Protein AF-A0A1D7W533-F1 (afdb_monomer)

pLDDT: mean 95.33, std 3.66, range [65.5, 98.44]

Structure (mmCIF, N/CA/C/O backbone):
data_AF-A0A1D7W533-F1
#
_entry.id   AF-A0A1D7W533-F1
#
loop_
_atom_site.group_PDB
_atom_site.id
_atom_site.type_symbol
_atom_site.label_atom_id
_atom_site.label_alt_id
_atom_site.label_comp_id
_atom_site.label_asym_id
_atom_site.label_entity_id
_atom_site.label_seq_id
_atom_site.pdbx_PDB_ins_code
_atom_site.Cartn_x
_atom_site.Cartn_y
_atom_site.Cartn_z
_atom_site.occupancy
_atom_site.B_iso_or_equiv
_atom_site.auth_seq_id
_atom_site.auth_comp_id
_atom_site.auth_asym_id
_atom_site.auth_atom_id
_atom_site.pdbx_PDB_model_num
ATOM 1 N N . MET A 1 1 ? -16.665 -4.908 11.259 1.00 84.62 1 MET A N 1
ATOM 2 C CA . MET A 1 1 ? -15.256 -4.974 11.690 1.00 84.62 1 MET A CA 1
ATOM 3 C C . MET A 1 1 ? -15.189 -4.633 13.173 1.00 84.62 1 MET A C 1
ATOM 5 O O . MET A 1 1 ? -15.981 -3.812 13.624 1.00 84.62 1 MET A O 1
ATOM 9 N N . THR A 1 2 ? -14.315 -5.291 13.928 1.00 96.81 2 THR A N 1
ATOM 10 C CA . THR A 1 2 ? -13.968 -4.971 15.311 1.00 96.81 2 THR A CA 1
ATOM 11 C C . THR A 1 2 ? -13.007 -3.793 15.310 1.00 96.81 2 THR A C 1
ATOM 13 O O . THR A 1 2 ? -11.907 -3.886 14.764 1.00 96.81 2 THR A O 1
ATOM 16 N N . ARG A 1 3 ? -13.432 -2.690 15.922 1.00 96.56 3 ARG A N 1
ATOM 17 C CA . ARG A 1 3 ? -12.634 -1.471 16.031 1.00 96.56 3 ARG A CA 1
ATOM 18 C C . ARG A 1 3 ? -11.582 -1.613 17.131 1.00 96.56 3 ARG A C 1
ATOM 20 O O . ARG A 1 3 ? -11.914 -2.003 18.248 1.00 96.56 3 ARG A O 1
ATOM 27 N N . ILE A 1 4 ? -10.339 -1.281 16.807 1.00 97.88 4 ILE A N 1
ATOM 28 C CA . ILE A 1 4 ? -9.174 -1.294 17.685 1.00 97.88 4 ILE A CA 1
ATOM 29 C C . ILE A 1 4 ? -8.744 0.155 17.916 1.00 97.88 4 ILE A C 1
ATOM 31 O O . ILE A 1 4 ? -8.235 0.825 17.015 1.00 97.88 4 ILE A O 1
ATOM 35 N N . SER A 1 5 ? -8.984 0.632 19.133 1.00 97.31 5 SER A N 1
ATOM 36 C CA . SER A 1 5 ? -8.641 1.980 19.586 1.00 97.31 5 SER A CA 1
ATOM 37 C C . SER A 1 5 ? -7.319 2.001 20.352 1.00 97.31 5 SER A C 1
ATOM 39 O O . SER A 1 5 ? -6.865 0.966 20.835 1.00 97.31 5 SER A O 1
ATOM 41 N N . ASP A 1 6 ? -6.730 3.190 20.505 1.00 96.81 6 ASP A N 1
ATOM 42 C CA . ASP A 1 6 ? -5.489 3.420 21.271 1.00 96.81 6 ASP A CA 1
ATOM 43 C C . ASP A 1 6 ? -4.304 2.552 20.797 1.00 96.81 6 ASP A C 1
ATOM 45 O O . ASP A 1 6 ? -3.444 2.115 21.558 1.00 96.81 6 ASP A O 1
ATOM 49 N N . THR A 1 7 ? -4.286 2.223 19.504 1.00 97.69 7 THR A N 1
ATOM 50 C CA . THR A 1 7 ? -3.229 1.438 18.862 1.00 97.69 7 THR A CA 1
ATOM 51 C C . THR A 1 7 ? -3.052 1.895 17.421 1.00 97.69 7 THR A C 1
ATOM 53 O O . THR A 1 7 ? -4.020 2.065 16.681 1.00 97.69 7 THR A O 1
ATOM 56 N N . ALA A 1 8 ? -1.794 2.067 17.026 1.00 97.88 8 ALA A N 1
ATOM 57 C CA . ALA A 1 8 ? -1.389 2.436 15.679 1.00 97.88 8 ALA A CA 1
ATOM 58 C C . ALA A 1 8 ? -0.972 1.199 14.870 1.00 97.88 8 ALA A C 1
ATOM 60 O O . ALA A 1 8 ? -0.110 0.433 15.304 1.00 97.88 8 ALA A O 1
ATOM 61 N N . LEU A 1 9 ? -1.523 1.045 13.666 1.00 98.44 9 LEU A N 1
ATOM 62 C CA . LEU A 1 9 ? -1.048 0.091 12.668 1.00 98.44 9 LEU A CA 1
ATOM 63 C C . LEU A 1 9 ? -0.093 0.800 11.698 1.00 98.44 9 LEU A C 1
ATOM 65 O O . LEU A 1 9 ? -0.500 1.674 10.934 1.00 98.44 9 LEU A O 1
ATOM 69 N N . ILE A 1 10 ? 1.187 0.421 11.723 1.00 98.31 10 ILE A N 1
ATOM 70 C CA . ILE A 1 10 ? 2.233 1.050 10.904 1.00 98.31 10 ILE A CA 1
ATOM 71 C C . ILE A 1 10 ? 2.785 0.052 9.895 1.00 98.31 10 ILE A C 1
ATOM 73 O O . ILE A 1 10 ? 3.347 -0.978 10.261 1.00 98.31 10 ILE A O 1
ATOM 77 N N . PHE A 1 11 ? 2.667 0.390 8.615 1.00 98.31 11 PHE A N 1
ATOM 78 C CA . PHE A 1 11 ? 3.240 -0.370 7.514 1.00 98.31 11 PHE A CA 1
ATOM 79 C C . PHE A 1 11 ? 4.585 0.226 7.087 1.00 98.31 11 PHE A C 1
ATOM 81 O O . PHE A 1 11 ? 4.656 1.274 6.437 1.00 98.31 11 PHE A O 1
ATOM 88 N N . GLU A 1 12 ? 5.675 -0.456 7.425 1.00 97.75 12 GLU A N 1
ATOM 89 C CA . GLU A 1 12 ? 7.015 -0.051 6.997 1.00 97.75 12 GLU A CA 1
ATOM 90 C C . GLU A 1 12 ? 7.249 -0.260 5.492 1.00 97.75 12 GLU A C 1
ATOM 92 O O . GLU A 1 12 ? 6.606 -1.076 4.824 1.00 97.75 12 GLU A O 1
ATOM 97 N N . GLY A 1 13 ? 8.210 0.489 4.950 1.00 95.00 13 GLY A N 1
ATOM 98 C CA . GLY A 1 13 ? 8.677 0.309 3.581 1.00 95.00 13 GLY A CA 1
ATOM 99 C C . GLY A 1 13 ? 9.504 -0.969 3.415 1.00 95.00 13 GLY A C 1
ATOM 100 O O . GLY A 1 13 ? 10.103 -1.483 4.353 1.00 95.00 13 GLY A O 1
ATOM 101 N N . GLY A 1 14 ? 9.591 -1.477 2.188 1.00 93.06 14 GLY A N 1
ATOM 102 C CA . GLY A 1 14 ? 10.375 -2.691 1.923 1.00 93.06 14 GLY A CA 1
ATOM 103 C C . GLY A 1 14 ? 10.498 -3.090 0.457 1.00 93.06 14 GLY A C 1
ATOM 104 O O . GLY A 1 14 ? 10.919 -4.211 0.166 1.00 93.06 14 GLY A O 1
ATOM 105 N N . GLY A 1 15 ? 10.111 -2.207 -0.472 1.00 91.88 15 GLY A N 1
ATOM 106 C CA . GLY A 1 15 ? 10.015 -2.534 -1.896 1.00 91.88 15 GLY A CA 1
ATOM 107 C C . GLY A 1 15 ? 9.170 -3.791 -2.117 1.00 91.88 15 GLY A C 1
ATOM 108 O O . GLY A 1 15 ? 8.100 -3.937 -1.532 1.00 91.88 15 GLY A O 1
ATOM 109 N N . MET A 1 16 ? 9.690 -4.741 -2.895 1.00 91.12 16 MET A N 1
ATOM 110 C CA . MET A 1 16 ? 8.974 -5.978 -3.236 1.00 91.12 16 MET A CA 1
ATOM 111 C C . MET A 1 16 ? 8.784 -6.944 -2.054 1.00 91.12 16 MET A C 1
ATOM 113 O O . MET A 1 16 ? 7.911 -7.810 -2.113 1.00 91.12 16 MET A O 1
ATOM 117 N N . ARG A 1 17 ? 9.537 -6.793 -0.947 1.00 94.00 17 ARG A N 1
ATOM 118 C CA . ARG A 1 17 ? 9.307 -7.593 0.276 1.00 94.00 17 ARG A CA 1
ATOM 119 C C . ARG A 1 17 ? 7.974 -7.270 0.947 1.00 94.00 17 ARG A C 1
ATOM 121 O O . ARG A 1 17 ? 7.484 -8.066 1.740 1.00 94.00 17 ARG A O 1
ATOM 128 N N . ALA A 1 18 ? 7.364 -6.142 0.589 1.00 95.12 18 ALA A N 1
ATOM 129 C CA . ALA A 1 18 ? 6.033 -5.771 1.042 1.00 95.12 18 ALA A CA 1
ATOM 130 C C . ALA A 1 18 ? 4.926 -6.736 0.556 1.00 95.12 18 ALA A C 1
ATOM 132 O O . ALA A 1 18 ? 3.792 -6.617 1.004 1.00 95.12 18 ALA A O 1
ATOM 133 N N . SER A 1 19 ? 5.251 -7.727 -0.285 1.00 95.56 19 SER A N 1
ATOM 134 C CA . SER A 1 19 ? 4.411 -8.905 -0.558 1.00 95.56 19 SER A CA 1
ATOM 135 C C . SER A 1 19 ? 4.133 -9.774 0.674 1.00 95.56 19 SER A C 1
ATOM 137 O O . SER A 1 19 ? 3.067 -10.373 0.772 1.00 95.56 19 SER A O 1
ATOM 139 N N . LEU A 1 20 ? 5.041 -9.814 1.655 1.00 95.81 20 LEU A N 1
ATOM 140 C CA . LEU A 1 20 ? 4.772 -10.459 2.946 1.00 95.81 20 LEU A CA 1
ATOM 141 C C . LEU A 1 20 ? 3.861 -9.582 3.811 1.00 95.81 20 LEU A C 1
ATOM 143 O O . LEU A 1 20 ? 2.913 -10.067 4.425 1.00 95.81 20 LEU A O 1
ATOM 147 N N . THR A 1 21 ? 4.112 -8.272 3.809 1.00 96.88 21 THR A N 1
ATOM 148 C CA . THR A 1 21 ? 3.280 -7.281 4.501 1.00 96.88 21 THR A CA 1
ATOM 149 C C . THR A 1 21 ? 1.844 -7.275 3.975 1.00 96.88 21 THR A C 1
ATOM 151 O O . THR A 1 21 ? 0.906 -7.167 4.762 1.00 96.88 21 THR A O 1
ATOM 154 N N . SER A 1 22 ? 1.645 -7.466 2.669 1.00 97.31 22 SER A N 1
ATOM 155 C CA . SER A 1 22 ? 0.304 -7.526 2.086 1.00 97.31 22 SER A CA 1
ATOM 156 C C . SER A 1 22 ? -0.489 -8.740 2.565 1.00 97.31 22 SER A C 1
ATOM 158 O O . SER A 1 22 ? -1.687 -8.625 2.814 1.00 97.31 22 SER A O 1
ATOM 160 N N . ALA A 1 23 ? 0.165 -9.881 2.806 1.00 97.44 23 ALA A N 1
ATOM 161 C CA . ALA A 1 23 ? -0.481 -11.042 3.417 1.00 97.44 23 ALA A CA 1
ATOM 162 C C . ALA A 1 23 ? -0.967 -10.751 4.850 1.00 97.44 23 ALA A C 1
ATOM 164 O O . ALA A 1 23 ? -2.039 -11.220 5.247 1.00 97.44 23 ALA A O 1
ATOM 165 N N . VAL A 1 24 ? -0.225 -9.937 5.611 1.00 97.94 24 VAL A N 1
ATOM 166 C CA . VAL A 1 24 ? -0.666 -9.457 6.930 1.00 97.94 24 VAL A CA 1
ATOM 167 C C . VAL A 1 24 ? -1.879 -8.540 6.782 1.00 97.94 24 VAL A C 1
ATOM 169 O O . VAL A 1 24 ? -2.888 -8.788 7.436 1.00 97.94 24 VAL A O 1
ATOM 172 N N . ALA A 1 25 ? -1.842 -7.555 5.877 1.00 98.06 25 ALA A N 1
ATOM 173 C CA . ALA A 1 25 ? -2.980 -6.664 5.623 1.00 98.06 25 ALA A CA 1
ATOM 174 C C . ALA A 1 25 ? -4.256 -7.445 5.253 1.00 98.06 25 ALA A C 1
ATOM 176 O O . ALA A 1 25 ? -5.316 -7.223 5.835 1.00 98.06 25 ALA A O 1
ATOM 177 N N . VAL A 1 26 ? -4.140 -8.433 4.360 1.00 98.38 26 VAL A N 1
ATOM 178 C CA . VAL A 1 26 ? -5.239 -9.344 3.995 1.00 98.38 26 VAL A CA 1
ATOM 179 C C . VAL A 1 26 ? -5.761 -10.119 5.204 1.00 98.38 26 VAL A C 1
ATOM 181 O O . VAL A 1 26 ? -6.970 -10.299 5.343 1.00 98.38 26 VAL A O 1
ATOM 184 N N . SER A 1 27 ? -4.874 -10.592 6.079 1.00 98.44 27 SER A N 1
ATOM 185 C CA . SER A 1 27 ? -5.271 -11.345 7.273 1.00 98.44 27 SER A CA 1
ATOM 186 C C . SER A 1 27 ? -6.035 -10.469 8.266 1.00 98.44 27 SER A C 1
ATOM 188 O O . SER A 1 27 ? -7.058 -10.906 8.787 1.00 98.44 27 SER A O 1
ATOM 190 N N . LEU A 1 28 ? -5.596 -9.224 8.471 1.00 98.38 28 LEU A N 1
ATOM 191 C CA . LEU A 1 28 ? -6.293 -8.249 9.316 1.00 98.38 28 LEU A CA 1
ATOM 192 C C . LEU A 1 28 ? -7.691 -7.930 8.765 1.00 98.38 28 LEU A C 1
ATOM 194 O O . LEU A 1 28 ? -8.667 -7.970 9.514 1.00 98.38 28 LEU A O 1
ATOM 198 N N . LEU A 1 29 ? -7.802 -7.711 7.449 1.00 97.81 29 LEU A N 1
ATOM 199 C CA . LEU A 1 29 ? -9.083 -7.488 6.771 1.00 97.81 29 LEU A CA 1
ATOM 200 C C . LEU A 1 29 ? -10.032 -8.682 6.923 1.00 97.81 29 LEU A C 1
ATOM 202 O O . LEU A 1 29 ? -11.199 -8.503 7.264 1.00 97.81 29 LEU A O 1
ATOM 206 N N . LYS A 1 30 ? -9.536 -9.911 6.732 1.00 98.00 30 LYS A N 1
ATOM 207 C CA . LYS A 1 30 ? -10.332 -11.141 6.904 1.00 98.00 30 LYS A CA 1
ATOM 208 C C . LYS A 1 30 ? -10.747 -11.392 8.351 1.00 98.00 30 LYS A C 1
ATOM 210 O O . LYS A 1 30 ? -11.835 -11.907 8.584 1.00 98.00 30 LYS A O 1
ATOM 215 N N . ALA A 1 31 ? -9.903 -11.024 9.311 1.00 98.12 31 ALA A N 1
ATOM 216 C CA . ALA A 1 31 ? -10.247 -11.031 10.731 1.00 98.12 31 ALA A CA 1
ATOM 217 C C . ALA A 1 31 ? -11.227 -9.901 11.101 1.00 98.12 31 ALA A C 1
ATOM 219 O O . ALA A 1 31 ? -11.730 -9.860 12.222 1.00 98.12 31 ALA A O 1
ATOM 220 N N . GLY A 1 32 ? -11.500 -8.986 10.166 1.00 97.38 32 GLY A N 1
ATOM 221 C CA . GLY A 1 32 ? -12.372 -7.846 10.364 1.00 97.38 32 GLY A CA 1
ATOM 222 C C . GLY A 1 32 ? -11.834 -6.880 11.408 1.00 97.38 32 GLY A C 1
ATOM 223 O O . GLY A 1 32 ? -12.644 -6.293 12.108 1.00 97.38 32 GLY A O 1
ATOM 224 N N . LEU A 1 33 ? -10.518 -6.734 11.555 1.00 98.06 33 LEU A N 1
ATOM 225 C CA . LEU A 1 33 ? -9.910 -5.762 12.467 1.00 98.06 33 LEU A CA 1
ATOM 226 C C . LEU A 1 33 ? -9.837 -4.403 11.773 1.00 98.06 33 LEU A C 1
ATOM 228 O O . LEU A 1 33 ? -9.477 -4.363 10.605 1.00 98.06 33 LEU A O 1
ATOM 232 N N . ASP A 1 34 ? -10.193 -3.324 12.468 1.00 96.50 34 ASP A N 1
ATOM 233 C CA . ASP A 1 34 ? -10.147 -1.945 11.962 1.00 96.50 34 ASP A CA 1
ATOM 234 C C . ASP A 1 34 ? -9.429 -1.055 12.985 1.00 96.50 34 ASP A C 1
ATOM 236 O O . ASP A 1 34 ? -9.842 -1.022 14.140 1.00 96.50 34 ASP A O 1
ATOM 240 N N . PHE A 1 35 ? -8.343 -0.381 12.601 1.00 97.88 35 PHE A N 1
ATOM 241 C CA . PHE A 1 35 ? -7.495 0.382 13.528 1.00 97.88 35 PHE A CA 1
ATOM 242 C C . PHE A 1 35 ? -7.739 1.878 13.348 1.00 97.88 35 PHE A C 1
ATOM 244 O O . PHE A 1 35 ? -7.724 2.371 12.223 1.00 97.88 35 PHE A O 1
ATOM 251 N N . ASP A 1 36 ? -7.878 2.606 14.458 1.00 95.69 36 ASP A N 1
ATOM 252 C CA . ASP A 1 36 ? -8.156 4.051 14.439 1.00 95.69 36 ASP A CA 1
ATOM 253 C C . ASP A 1 36 ? -7.040 4.890 13.811 1.00 95.69 36 ASP A C 1
ATOM 255 O O . ASP A 1 36 ? -7.291 5.982 13.298 1.00 95.69 36 ASP A O 1
ATOM 259 N N . TRP A 1 37 ? -5.803 4.394 13.859 1.00 97.81 37 TRP A N 1
ATOM 260 C CA . TRP A 1 37 ? -4.659 5.077 13.281 1.00 97.81 37 TRP A CA 1
ATOM 261 C C . TRP A 1 37 ? -3.851 4.121 12.414 1.00 97.81 37 TRP A C 1
ATOM 263 O O . TRP A 1 37 ? -3.283 3.143 12.903 1.00 97.81 37 TRP A O 1
ATOM 273 N N . VAL A 1 38 ? -3.794 4.420 11.118 1.00 98.25 38 VAL A N 1
ATOM 274 C CA . VAL A 1 38 ? -3.051 3.643 10.126 1.00 98.25 38 VAL A CA 1
ATOM 275 C C . VAL A 1 38 ? -2.096 4.571 9.391 1.00 98.25 38 VAL A C 1
ATOM 277 O O . VAL A 1 38 ? -2.503 5.614 8.882 1.00 98.25 38 VAL A O 1
ATOM 280 N N . ALA A 1 39 ? -0.830 4.180 9.297 1.00 98.25 39 ALA A N 1
ATOM 281 C CA . ALA A 1 39 ? 0.173 4.909 8.531 1.00 98.25 39 ALA A CA 1
ATOM 282 C C . ALA A 1 39 ? 1.075 3.948 7.759 1.00 98.25 39 ALA A C 1
ATOM 284 O O . ALA A 1 39 ? 1.212 2.775 8.105 1.00 98.25 39 ALA A O 1
ATOM 285 N N . GLY A 1 40 ? 1.735 4.452 6.720 1.00 97.94 40 GLY A N 1
ATOM 286 C CA . GLY A 1 40 ? 2.757 3.686 6.028 1.00 97.94 40 GLY A CA 1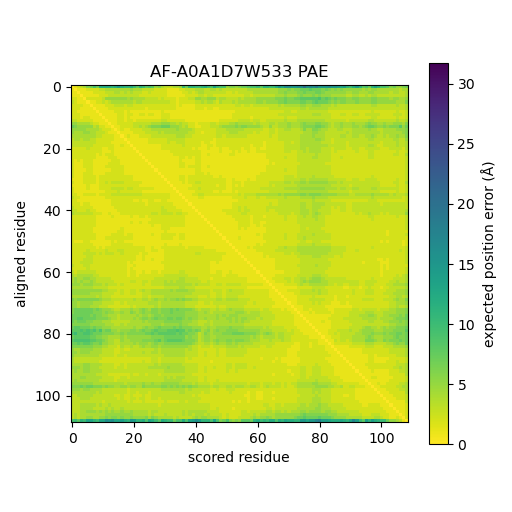
ATOM 287 C C . GLY A 1 40 ? 3.697 4.550 5.205 1.00 97.94 40 GLY A C 1
ATOM 288 O O . GLY A 1 40 ? 3.383 5.691 4.873 1.00 97.94 40 GLY A O 1
ATOM 289 N N . ILE A 1 41 ? 4.862 3.995 4.873 1.00 97.62 41 ILE A N 1
ATOM 290 C CA . ILE A 1 41 ? 5.900 4.682 4.095 1.00 97.62 41 ILE A CA 1
ATOM 291 C C . ILE A 1 41 ? 6.363 3.828 2.913 1.00 97.62 41 ILE A C 1
ATOM 293 O O . ILE A 1 41 ? 6.517 2.613 3.033 1.00 97.62 41 ILE A O 1
ATOM 297 N N . SER A 1 42 ? 6.616 4.453 1.756 1.00 95.31 42 SER A N 1
ATOM 298 C CA . SER A 1 42 ? 7.048 3.756 0.532 1.00 95.31 42 SER A CA 1
ATOM 299 C C . SER A 1 42 ? 6.062 2.628 0.161 1.00 95.31 42 SER A C 1
ATOM 301 O O . SER A 1 42 ? 4.858 2.861 0.141 1.00 95.31 42 SER A O 1
ATOM 303 N N . ALA A 1 43 ? 6.524 1.397 -0.078 1.00 95.88 43 ALA A N 1
ATOM 304 C CA . ALA A 1 43 ? 5.653 0.237 -0.311 1.00 95.88 43 ALA A CA 1
ATOM 305 C C . ALA A 1 43 ? 4.683 -0.057 0.860 1.00 95.88 43 ALA A C 1
ATOM 307 O O . ALA A 1 43 ? 3.622 -0.654 0.668 1.00 95.88 43 ALA A O 1
ATOM 308 N N . GLY A 1 44 ? 5.016 0.388 2.073 1.00 97.81 44 GLY A N 1
ATOM 309 C CA . GLY A 1 44 ? 4.118 0.348 3.221 1.00 97.81 44 GLY A CA 1
ATOM 310 C C . GLY A 1 44 ? 2.941 1.314 3.085 1.00 97.81 44 GLY A C 1
ATOM 311 O O . GLY A 1 44 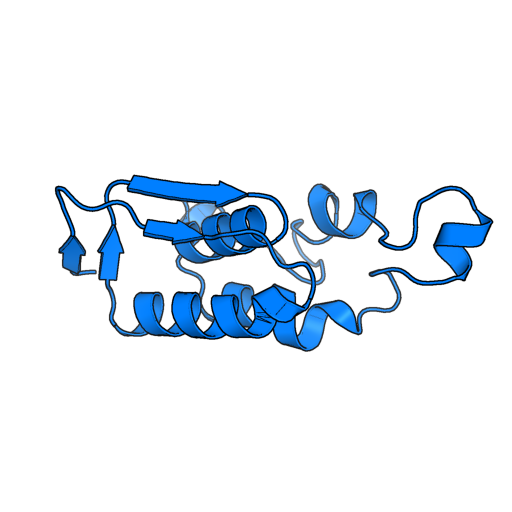? 1.834 0.970 3.477 1.00 97.81 44 GLY A O 1
ATOM 312 N N . ALA A 1 45 ? 3.125 2.472 2.440 1.00 97.31 45 ALA A N 1
ATOM 313 C CA . ALA A 1 45 ? 2.025 3.397 2.154 1.00 97.31 45 ALA A CA 1
ATOM 314 C C . ALA A 1 45 ? 0.998 2.763 1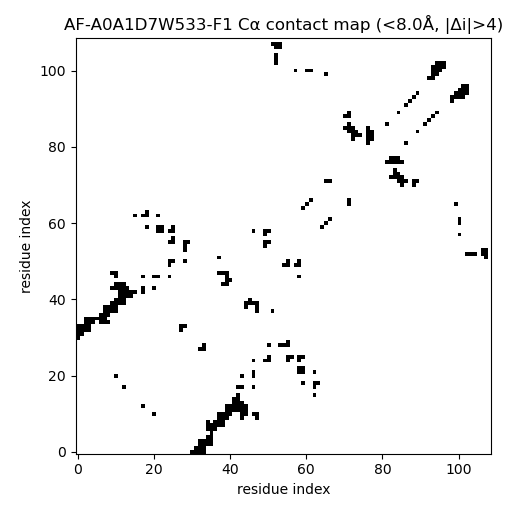.203 1.00 97.31 45 ALA A C 1
ATOM 316 O O . ALA A 1 45 ? -0.203 2.894 1.413 1.00 97.31 45 ALA A O 1
ATOM 317 N N . SER A 1 46 ? 1.453 2.001 0.203 1.00 96.12 46 SER A N 1
ATOM 318 C CA . SER A 1 46 ? 0.550 1.244 -0.672 1.00 96.12 46 SER A CA 1
ATOM 319 C C . SER A 1 46 ? -0.226 0.168 0.095 1.00 96.12 46 SER A C 1
ATOM 321 O O . SER A 1 46 ? -1.426 0.030 -0.112 1.00 96.12 46 SER A O 1
ATOM 323 N N . ASN A 1 47 ? 0.418 -0.558 1.020 1.00 97.50 47 ASN A N 1
ATOM 324 C CA . ASN A 1 47 ? -0.291 -1.505 1.893 1.00 97.50 47 ASN A CA 1
ATOM 325 C C . ASN A 1 47 ? -1.295 -0.809 2.818 1.00 97.50 47 ASN A C 1
ATOM 327 O O . ASN A 1 47 ? -2.401 -1.316 2.979 1.00 97.50 47 ASN A O 1
ATOM 331 N N . ALA A 1 48 ? -0.945 0.353 3.374 1.00 97.75 48 ALA A N 1
ATOM 332 C CA . ALA A 1 48 ? -1.849 1.153 4.193 1.00 97.75 48 ALA A CA 1
ATOM 333 C C . ALA A 1 48 ? -3.102 1.560 3.405 1.00 97.75 48 ALA A C 1
ATOM 335 O O . ALA A 1 48 ? -4.212 1.350 3.880 1.00 97.75 48 ALA A O 1
ATOM 336 N N . VAL A 1 49 ? -2.937 2.062 2.176 1.00 96.50 49 VAL A N 1
ATOM 337 C CA . VAL A 1 49 ? -4.062 2.423 1.296 1.00 96.50 49 VAL A CA 1
ATOM 338 C C . VAL A 1 49 ? -4.938 1.210 0.979 1.00 96.50 49 VAL A C 1
ATOM 340 O O . VAL A 1 49 ? -6.156 1.308 1.063 1.00 96.50 49 VAL A O 1
ATOM 343 N N . ASN A 1 50 ? -4.346 0.054 0.674 1.00 96.12 50 ASN A N 1
ATOM 344 C CA . ASN A 1 50 ? -5.115 -1.163 0.384 1.00 96.12 50 ASN A CA 1
ATOM 345 C C . ASN A 1 50 ? -5.852 -1.717 1.603 1.00 96.12 50 ASN A C 1
ATOM 347 O O . ASN A 1 50 ? -6.930 -2.289 1.488 1.00 96.12 50 ASN A O 1
ATOM 351 N N . TYR A 1 51 ? -5.238 -1.597 2.777 1.00 97.62 51 TYR A N 1
ATOM 352 C CA . TYR A 1 51 ? -5.876 -1.967 4.026 1.00 97.62 51 TYR A CA 1
ATOM 353 C C . TYR A 1 51 ? -7.069 -1.042 4.304 1.00 97.62 51 TYR A C 1
ATOM 355 O O . TYR A 1 51 ? -8.173 -1.511 4.564 1.00 97.62 51 TYR A O 1
ATOM 363 N N . LEU A 1 52 ? -6.877 0.271 4.163 1.00 96.81 52 LEU A N 1
ATOM 364 C CA . LEU A 1 52 ? -7.929 1.266 4.367 1.00 96.81 52 LEU A CA 1
ATOM 365 C C . LEU A 1 52 ? -9.043 1.193 3.313 1.00 96.81 52 LEU A C 1
ATOM 367 O O . LEU A 1 52 ? -10.178 1.537 3.620 1.00 96.81 52 LEU A O 1
ATOM 371 N N . SER A 1 53 ? -8.762 0.690 2.105 1.00 96.00 53 SER A N 1
ATOM 372 C CA . SER A 1 53 ? -9.787 0.444 1.079 1.00 96.00 53 SER A CA 1
ATOM 373 C C . SER A 1 53 ? -10.712 -0.727 1.407 1.00 96.00 53 SER A C 1
ATOM 375 O O . SER A 1 53 ? -11.644 -0.985 0.654 1.00 96.00 53 SER A O 1
ATOM 377 N N . ARG A 1 54 ? -10.444 -1.466 2.495 1.00 95.75 54 ARG A N 1
ATOM 378 C CA . ARG A 1 54 ? -11.206 -2.647 2.928 1.00 95.75 54 ARG A CA 1
ATOM 379 C C . ARG A 1 54 ? -11.326 -3.739 1.856 1.00 95.75 54 ARG A C 1
ATOM 381 O O . ARG A 1 54 ? -12.202 -4.597 1.934 1.00 95.75 54 ARG A O 1
ATOM 388 N N . ASP A 1 55 ? -10.396 -3.761 0.903 1.00 95.62 55 ASP A N 1
ATOM 389 C CA . ASP A 1 55 ? -10.396 -4.693 -0.222 1.00 95.62 55 ASP A CA 1
ATOM 390 C C . ASP A 1 55 ? -9.226 -5.680 -0.106 1.00 95.62 55 ASP A C 1
ATOM 392 O O . ASP A 1 55 ? -8.074 -5.403 -0.456 1.00 95.62 55 ASP A O 1
ATOM 396 N N . ALA A 1 56 ? -9.541 -6.881 0.383 1.00 96.44 56 ALA A N 1
ATOM 397 C CA . ALA A 1 56 ? -8.564 -7.950 0.549 1.00 96.44 56 ALA A CA 1
ATOM 398 C C . ALA A 1 56 ? -8.037 -8.495 -0.791 1.00 96.44 56 ALA A C 1
ATOM 400 O O . ALA A 1 56 ? -6.896 -8.966 -0.848 1.00 96.44 56 ALA A O 1
ATOM 401 N N . TRP A 1 57 ? -8.835 -8.452 -1.863 1.00 96.31 57 TRP A N 1
ATOM 402 C CA . TRP A 1 57 ? -8.369 -8.867 -3.184 1.00 96.31 57 TRP A CA 1
ATOM 403 C C . TRP A 1 57 ? -7.311 -7.888 -3.678 1.00 96.31 57 TRP A C 1
ATOM 405 O O . TRP A 1 57 ? -6.188 -8.303 -3.976 1.00 96.31 57 TRP A O 1
ATOM 415 N N . ARG A 1 58 ? -7.624 -6.590 -3.660 1.00 96.19 58 ARG A N 1
ATOM 416 C CA . ARG A 1 58 ? -6.705 -5.541 -4.103 1.00 96.19 58 ARG A CA 1
ATOM 417 C C . ARG A 1 58 ? -5.433 -5.505 -3.257 1.00 96.19 58 ARG A C 1
ATOM 419 O O . ARG A 1 58 ? -4.344 -5.344 -3.812 1.00 96.19 58 ARG A O 1
ATOM 426 N N . ALA A 1 59 ? -5.546 -5.711 -1.941 1.00 96.50 59 ALA A N 1
ATOM 427 C CA . ALA A 1 59 ? -4.398 -5.796 -1.040 1.00 96.50 59 ALA A CA 1
ATOM 428 C C . ALA A 1 59 ? -3.416 -6.906 -1.436 1.00 96.50 59 ALA A C 1
ATOM 430 O O . ALA A 1 59 ? -2.207 -6.674 -1.470 1.00 96.50 59 ALA A O 1
ATOM 431 N N . ARG A 1 60 ? -3.919 -8.095 -1.794 1.00 96.62 60 ARG A N 1
ATOM 432 C CA . ARG A 1 60 ? -3.084 -9.189 -2.305 1.00 96.62 60 ARG A CA 1
ATOM 433 C C . ARG A 1 60 ? -2.540 -8.865 -3.698 1.00 96.62 60 ARG A C 1
ATOM 435 O O . ARG A 1 60 ? -1.334 -8.973 -3.928 1.00 96.62 60 ARG A O 1
ATOM 442 N N . GLN A 1 61 ? -3.427 -8.487 -4.616 1.00 96.69 61 GLN A N 1
ATOM 443 C CA . GLN A 1 61 ? -3.124 -8.325 -6.037 1.00 96.69 61 GLN A CA 1
ATOM 444 C C . GLN A 1 61 ? -1.982 -7.334 -6.264 1.00 96.69 61 GLN A C 1
ATOM 446 O O . GLN A 1 61 ? -1.068 -7.624 -7.036 1.00 96.69 61 GLN A O 1
ATOM 451 N N . SER A 1 62 ? -1.977 -6.206 -5.545 1.00 95.50 62 SER A N 1
ATOM 452 C CA . SER A 1 62 ? -1.019 -5.119 -5.776 1.00 95.50 62 SER A CA 1
ATOM 453 C C . SER A 1 62 ? 0.444 -5.473 -5.491 1.00 95.50 62 SER A C 1
ATOM 455 O O . SER A 1 62 ? 1.330 -4.751 -5.939 1.00 95.50 62 SER A O 1
ATOM 457 N N . PHE A 1 63 ? 0.711 -6.531 -4.718 1.00 94.50 63 PHE A N 1
ATOM 458 C CA . PHE A 1 63 ? 2.073 -6.927 -4.337 1.00 94.50 63 PHE A CA 1
ATOM 459 C C . PHE A 1 63 ? 2.451 -8.356 -4.716 1.00 94.50 63 PHE A C 1
ATOM 461 O O . PHE A 1 63 ? 3.642 -8.661 -4.739 1.00 94.50 63 PHE A O 1
ATOM 468 N N . VAL A 1 64 ? 1.477 -9.225 -4.993 1.00 92.38 64 VAL A N 1
ATOM 469 C CA . VAL A 1 64 ? 1.751 -10.615 -5.380 1.00 92.38 64 VAL A CA 1
ATOM 470 C C . VAL A 1 64 ? 1.808 -10.759 -6.897 1.00 92.38 64 VAL A C 1
ATOM 472 O O . VAL A 1 64 ? 2.783 -11.298 -7.409 1.00 92.38 64 VAL A O 1
ATOM 475 N N . ASP A 1 65 ? 0.813 -10.224 -7.610 1.00 93.69 65 ASP A N 1
ATOM 476 C CA . ASP A 1 65 ? 0.648 -10.486 -9.045 1.00 93.69 65 ASP A CA 1
ATOM 477 C C . ASP A 1 65 ? 0.936 -9.246 -9.908 1.00 93.69 65 ASP A C 1
ATOM 479 O O . ASP A 1 65 ? 1.512 -9.360 -10.987 1.00 93.69 65 ASP A O 1
ATOM 483 N N . PHE A 1 66 ? 0.624 -8.040 -9.421 1.00 95.81 66 PHE A N 1
ATOM 484 C CA . PHE A 1 66 ? 0.773 -6.796 -10.191 1.00 95.81 66 PHE A CA 1
ATOM 485 C C . PHE A 1 66 ? 2.219 -6.483 -10.610 1.00 95.81 66 PHE A C 1
ATOM 487 O O . PHE A 1 66 ? 2.450 -5.825 -11.619 1.00 95.81 66 PHE A O 1
ATOM 494 N N . ALA A 1 67 ? 3.206 -7.001 -9.875 1.00 92.00 67 ALA A N 1
ATOM 495 C CA . ALA A 1 67 ? 4.620 -6.865 -10.218 1.00 92.00 67 ALA A CA 1
ATOM 496 C C . ALA A 1 67 ? 4.989 -7.492 -11.574 1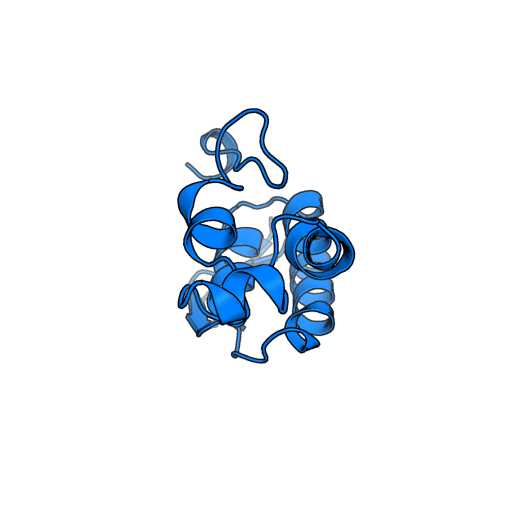.00 92.00 67 ALA A C 1
ATOM 498 O O . ALA A 1 67 ? 6.014 -7.132 -12.153 1.00 92.00 67 ALA A O 1
ATOM 499 N N . ALA A 1 68 ? 4.182 -8.446 -12.049 1.00 92.94 68 ALA A N 1
ATOM 500 C CA . ALA A 1 68 ? 4.355 -9.108 -13.335 1.00 92.94 68 ALA A CA 1
ATOM 501 C C . ALA A 1 68 ? 3.642 -8.385 -14.491 1.00 92.94 68 ALA A C 1
ATOM 503 O O . ALA A 1 68 ? 3.789 -8.810 -15.636 1.00 92.94 68 ALA A O 1
ATOM 504 N N . ASP A 1 69 ? 2.888 -7.311 -14.224 1.00 95.75 69 ASP A N 1
ATOM 505 C CA . ASP A 1 69 ? 2.294 -6.498 -15.284 1.00 95.75 69 ASP A CA 1
ATOM 506 C C . ASP A 1 69 ? 3.408 -5.897 -16.153 1.00 95.75 69 ASP A C 1
ATOM 508 O O . ASP A 1 69 ? 4.377 -5.322 -15.650 1.00 95.75 69 ASP A O 1
ATOM 512 N N . GLU A 1 70 ? 3.288 -6.009 -17.475 1.00 93.69 70 GLU A N 1
ATOM 513 C CA . GLU A 1 70 ? 4.311 -5.501 -18.391 1.00 93.69 70 GLU A CA 1
ATOM 514 C C . GLU A 1 70 ? 4.558 -3.999 -18.207 1.00 93.69 70 GLU A C 1
ATOM 516 O O . GLU A 1 70 ? 5.662 -3.496 -18.440 1.00 93.69 70 GLU A O 1
ATOM 521 N N . GLN A 1 71 ? 3.528 -3.256 -17.801 1.00 95.44 71 GLN A N 1
ATOM 522 C CA . GLN A 1 71 ? 3.606 -1.825 -17.567 1.00 95.44 71 GLN A CA 1
ATOM 523 C C . GLN A 1 71 ? 4.209 -1.465 -16.211 1.00 95.44 71 GLN A C 1
ATOM 525 O O . GLN A 1 71 ? 4.491 -0.287 -16.003 1.00 95.44 71 GLN A O 1
ATOM 530 N N . PHE A 1 72 ? 4.457 -2.435 -15.324 1.00 94.94 72 PHE A N 1
ATOM 531 C CA . PHE A 1 72 ? 4.974 -2.210 -13.974 1.00 94.94 72 PHE A CA 1
ATOM 532 C C . PHE A 1 72 ? 6.374 -1.581 -13.973 1.00 94.94 72 PHE A C 1
ATOM 534 O O . PHE A 1 72 ? 6.665 -0.680 -13.184 1.00 94.94 72 PHE A O 1
ATOM 541 N N . GLY A 1 73 ? 7.259 -2.013 -14.871 1.00 95.06 73 GLY A N 1
ATOM 542 C CA . GLY A 1 73 ? 8.623 -1.495 -14.908 1.00 95.06 73 GLY A CA 1
ATOM 543 C C . GLY A 1 73 ? 9.589 -2.312 -15.758 1.00 95.06 73 GLY A C 1
ATOM 544 O O . GLY A 1 73 ? 9.197 -3.066 -16.645 1.00 95.06 73 GLY A O 1
ATOM 545 N N . GLY A 1 74 ? 10.881 -2.114 -15.510 1.00 93.75 74 GLY A N 1
ATOM 546 C CA . GLY A 1 74 ? 11.980 -2.832 -16.147 1.00 93.75 74 GLY A CA 1
ATOM 547 C C . GLY A 1 74 ? 12.896 -1.956 -17.001 1.00 93.75 74 GLY A C 1
ATOM 548 O O . GLY A 1 74 ? 12.745 -0.737 -17.112 1.00 93.75 74 GLY A O 1
ATOM 549 N N . TRP A 1 75 ? 13.859 -2.609 -17.655 1.00 95.19 75 TRP A N 1
ATOM 550 C CA . TRP A 1 75 ? 14.940 -1.955 -18.399 1.00 95.19 75 TRP A CA 1
ATOM 551 C C . TRP A 1 75 ? 14.462 -1.004 -19.499 1.00 95.19 75 TRP A C 1
ATOM 553 O O . TRP A 1 75 ? 15.099 0.021 -19.732 1.00 95.19 75 TRP A O 1
ATOM 563 N N . ARG A 1 76 ? 13.316 -1.293 -20.136 1.00 93.50 76 ARG A N 1
ATOM 564 C CA . ARG A 1 76 ? 12.732 -0.419 -21.168 1.00 93.50 7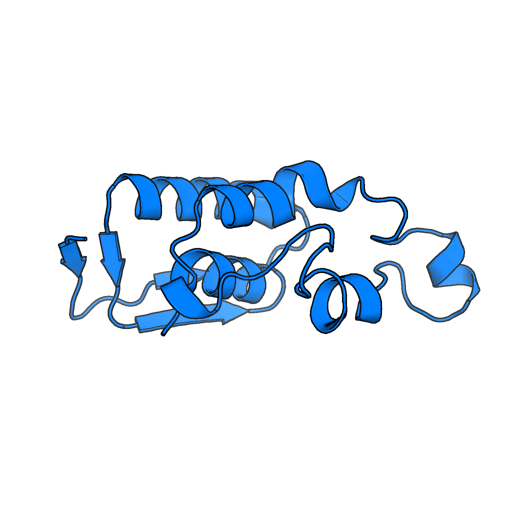6 ARG A CA 1
ATOM 565 C C . ARG A 1 76 ? 12.354 0.964 -20.631 1.00 93.50 76 ARG A C 1
ATOM 567 O O . ARG A 1 76 ? 12.499 1.944 -21.352 1.00 93.50 76 ARG A O 1
ATOM 574 N N . TYR A 1 77 ? 11.889 1.039 -19.383 1.00 93.69 77 TYR A N 1
ATOM 575 C CA . TYR A 1 77 ? 11.526 2.291 -18.712 1.00 93.69 77 TYR A CA 1
ATOM 576 C C . TYR A 1 77 ? 12.769 3.013 -18.201 1.00 93.69 77 TYR A C 1
ATOM 578 O O . TYR A 1 77 ? 12.915 4.221 -18.397 1.00 93.69 77 TYR A O 1
ATOM 586 N N . PHE A 1 78 ? 13.717 2.254 -17.645 1.00 95.31 78 PHE A N 1
ATOM 587 C CA . PHE A 1 78 ? 14.996 2.797 -17.203 1.00 95.31 78 PHE A CA 1
ATOM 588 C C . PHE A 1 78 ? 15.755 3.475 -18.353 1.00 95.31 78 PHE A C 1
ATOM 590 O O . PHE A 1 78 ? 16.173 4.622 -18.218 1.00 95.31 78 PHE A O 1
ATOM 597 N N . ALA A 1 79 ? 15.847 2.822 -19.517 1.00 95.81 79 ALA A N 1
ATOM 598 C CA . ALA A 1 79 ? 16.500 3.370 -20.709 1.00 95.81 79 ALA A CA 1
ATOM 599 C C . ALA A 1 79 ? 15.832 4.650 -21.252 1.00 95.81 79 ALA A C 1
ATOM 601 O O . ALA A 1 79 ? 16.469 5.418 -21.967 1.00 95.81 79 ALA A O 1
ATOM 602 N N . ARG A 1 80 ? 14.562 4.899 -20.904 1.00 94.38 80 ARG A N 1
ATOM 603 C CA . ARG A 1 80 ? 13.815 6.122 -21.248 1.00 94.38 80 ARG A CA 1
ATOM 604 C C . ARG A 1 80 ? 13.917 7.215 -20.177 1.00 9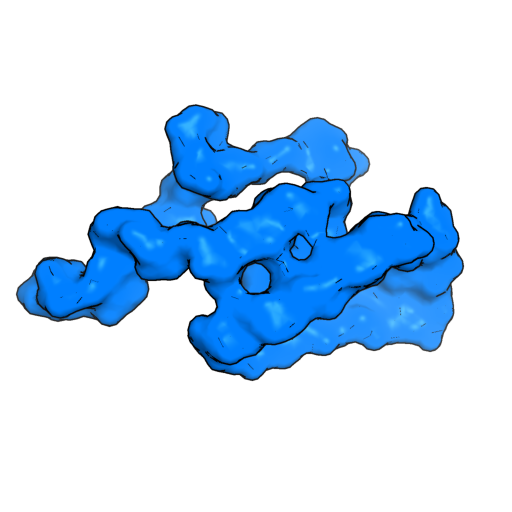4.38 80 ARG A C 1
ATOM 606 O O . ARG A 1 80 ? 13.252 8.237 -20.302 1.00 94.38 80 ARG A O 1
ATOM 613 N N . GLY A 1 81 ? 14.700 7.006 -19.115 1.00 93.12 81 GLY A N 1
ATOM 614 C CA . GLY A 1 81 ? 14.840 7.958 -18.008 1.00 93.12 81 GLY A CA 1
ATOM 615 C C . GLY A 1 81 ? 13.638 8.006 -17.056 1.00 93.12 81 GLY A C 1
ATOM 616 O O . GLY A 1 81 ? 13.517 8.950 -16.284 1.00 93.12 81 GLY A O 1
ATOM 617 N N . GLN A 1 82 ? 12.754 7.002 -17.085 1.00 91.38 82 GLN A N 1
ATOM 618 C CA . GLN A 1 82 ? 11.516 6.966 -16.285 1.00 91.38 82 GLN A CA 1
ATOM 619 C C . GLN A 1 82 ? 11.677 6.222 -14.947 1.00 91.38 82 GLN A C 1
ATOM 621 O O . GLN A 1 82 ? 10.718 6.071 -14.196 1.00 91.38 82 GLN A O 1
ATOM 626 N N . GLY A 1 83 ? 12.893 5.757 -14.642 1.00 92.06 83 GLY A N 1
ATOM 627 C CA . GLY A 1 83 ? 13.176 4.886 -13.502 1.00 92.06 83 GLY A CA 1
ATOM 628 C C . GLY A 1 83 ? 12.924 3.404 -13.801 1.00 92.06 83 GLY A C 1
ATOM 629 O O . GLY A 1 83 ? 12.443 3.031 -14.868 1.00 92.06 83 GLY A O 1
ATOM 630 N N . MET A 1 84 ? 13.299 2.535 -12.855 1.00 92.44 84 MET A N 1
ATOM 631 C CA . MET A 1 84 ? 13.094 1.082 -12.985 1.00 92.44 84 MET A CA 1
ATOM 632 C C . MET A 1 84 ? 11.623 0.685 -12.803 1.00 92.44 84 MET A C 1
ATOM 634 O O . MET A 1 84 ? 11.180 -0.307 -13.371 1.00 92.44 84 MET A O 1
ATOM 638 N N . PHE A 1 85 ? 10.869 1.465 -12.030 1.00 93.44 85 PHE A N 1
ATOM 639 C CA . PHE A 1 85 ? 9.432 1.302 -11.842 1.00 93.44 85 PHE A CA 1
ATOM 640 C C . PHE A 1 85 ? 8.707 2.387 -12.625 1.00 93.44 85 PHE A C 1
ATOM 642 O O . PHE A 1 85 ? 9.062 3.562 -12.525 1.00 93.44 85 PHE A O 1
ATOM 649 N N . ASN A 1 86 ? 7.668 2.008 -13.358 1.00 95.56 86 ASN A N 1
ATOM 650 C CA . ASN A 1 86 ? 6.800 2.951 -14.042 1.00 95.56 86 ASN A CA 1
ATOM 651 C C . ASN A 1 86 ? 5.847 3.604 -13.025 1.00 95.56 86 ASN A C 1
ATOM 653 O O . ASN A 1 86 ? 4.689 3.212 -12.883 1.00 95.56 86 ASN A O 1
ATOM 657 N N . ALA A 1 87 ? 6.362 4.576 -12.268 1.00 93.25 87 ALA A N 1
ATOM 658 C CA . ALA A 1 87 ? 5.647 5.208 -11.159 1.00 93.25 87 ALA A CA 1
ATOM 659 C C . ALA A 1 87 ? 4.344 5.896 -11.597 1.00 93.25 87 ALA A C 1
ATOM 661 O O . ALA A 1 87 ? 3.360 5.864 -10.861 1.00 93.25 87 ALA A O 1
ATOM 662 N N . GLU A 1 88 ? 4.314 6.480 -12.798 1.00 94.31 88 GLU A N 1
ATOM 663 C CA . GLU A 1 88 ? 3.098 7.078 -13.352 1.00 94.31 88 GLU A CA 1
ATOM 664 C C . GLU A 1 88 ? 1.998 6.023 -13.519 1.00 94.31 88 GLU A C 1
ATOM 666 O O . GLU A 1 88 ? 0.876 6.213 -13.053 1.00 94.31 88 GLU A O 1
ATOM 671 N N . TYR A 1 89 ? 2.324 4.874 -14.119 1.00 95.94 89 TYR A N 1
ATOM 672 C CA . TYR A 1 89 ? 1.361 3.786 -14.250 1.00 95.94 89 TYR A CA 1
ATOM 673 C C . TYR A 1 89 ? 0.926 3.246 -12.887 1.00 95.94 89 TYR A C 1
ATOM 675 O O . TYR A 1 89 ? -0.270 3.219 -12.606 1.00 95.94 89 TYR A O 1
ATOM 683 N N . ILE A 1 90 ? 1.886 2.883 -12.031 1.00 95.38 90 ILE A N 1
ATOM 684 C CA . ILE A 1 90 ? 1.627 2.253 -10.729 1.00 95.38 90 ILE A CA 1
ATOM 685 C C . ILE A 1 90 ? 0.737 3.134 -9.843 1.00 95.38 90 ILE A C 1
ATOM 687 O O . ILE A 1 90 ? -0.202 2.625 -9.235 1.00 95.38 90 ILE A O 1
ATOM 691 N N . TYR A 1 91 ? 1.020 4.437 -9.755 1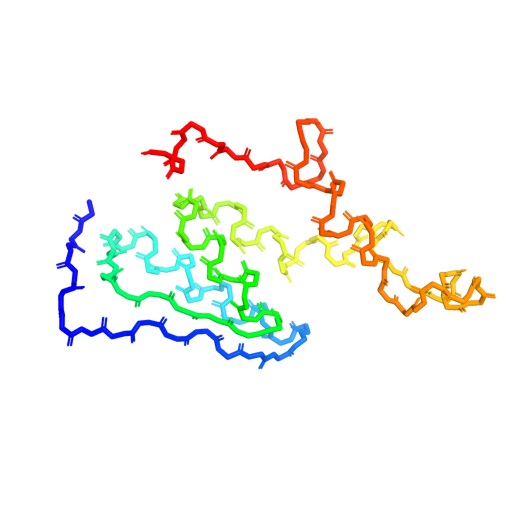.00 93.06 91 TYR A N 1
ATOM 692 C CA . TYR A 1 91 ? 0.374 5.307 -8.767 1.00 93.06 91 TYR A CA 1
ATOM 693 C C . TYR A 1 91 ? -0.747 6.183 -9.322 1.00 93.06 91 TYR A C 1
ATOM 695 O O . TYR A 1 91 ? -1.600 6.600 -8.546 1.00 93.06 91 TYR A O 1
ATOM 703 N N . GLN A 1 92 ? -0.763 6.484 -10.624 1.00 94.25 92 GLN A N 1
ATOM 704 C CA . GLN A 1 92 ? -1.736 7.429 -11.191 1.00 94.25 92 GLN A CA 1
ATOM 705 C C . GLN A 1 92 ? -2.741 6.771 -12.134 1.00 94.25 92 GLN A C 1
ATOM 707 O O . GLN A 1 92 ? -3.852 7.275 -12.271 1.00 94.25 92 GLN A O 1
ATOM 712 N N . ARG A 1 93 ? -2.376 5.662 -12.790 1.00 96.88 93 ARG A N 1
ATOM 713 C CA . ARG A 1 93 ? -3.226 5.042 -13.818 1.00 96.88 93 ARG A CA 1
ATOM 714 C C . ARG A 1 93 ? -3.841 3.728 -13.364 1.00 96.88 93 ARG A C 1
ATOM 716 O O . ARG A 1 93 ? -5.038 3.552 -13.524 1.00 96.88 93 ARG A O 1
ATOM 723 N N . ALA A 1 94 ? -3.067 2.835 -12.748 1.00 97.06 94 ALA A N 1
ATOM 724 C CA . ALA A 1 94 ? -3.510 1.481 -12.408 1.00 97.06 94 ALA A CA 1
ATOM 725 C C . ALA A 1 94 ? -4.734 1.435 -11.472 1.00 97.06 94 ALA A C 1
ATOM 727 O O . ALA A 1 94 ? -5.441 0.434 -11.463 1.00 97.06 94 ALA A O 1
ATOM 728 N N . GLY A 1 95 ? -4.978 2.514 -10.717 1.00 96.19 95 GLY A N 1
ATOM 729 C CA . GLY A 1 95 ? -6.124 2.677 -9.820 1.00 96.19 95 GLY A CA 1
ATOM 730 C C . GLY A 1 95 ? -7.446 3.086 -10.478 1.00 96.19 95 GLY A C 1
ATOM 731 O O . GLY A 1 95 ? -8.471 3.082 -9.800 1.00 96.19 95 GLY A O 1
ATOM 732 N N . ALA A 1 96 ? -7.437 3.482 -11.753 1.00 96.38 96 ALA A N 1
ATOM 733 C CA . ALA A 1 96 ? -8.632 3.971 -12.438 1.00 96.38 96 ALA A CA 1
ATOM 734 C C . ALA A 1 96 ? -9.626 2.832 -12.761 1.00 96.38 96 ALA A C 1
ATOM 736 O O . ALA A 1 96 ? -9.242 1.657 -12.740 1.00 96.38 96 ALA A O 1
ATOM 737 N N . PRO A 1 97 ? -10.894 3.157 -13.085 1.00 94.69 97 PRO A N 1
ATOM 738 C CA . PRO A 1 97 ? -11.842 2.169 -13.593 1.00 94.69 97 PRO A CA 1
ATOM 739 C C . PRO A 1 97 ? -11.266 1.402 -14.793 1.00 94.69 97 PRO A C 1
ATOM 741 O O . PRO A 1 97 ? -10.540 1.973 -15.609 1.00 94.69 97 PRO A O 1
ATOM 744 N N . ASP A 1 98 ? -11.566 0.105 -14.874 1.00 93.50 98 ASP A N 1
ATOM 745 C CA . ASP A 1 98 ? -11.118 -0.810 -15.938 1.00 93.50 98 ASP A CA 1
ATOM 746 C C . ASP A 1 98 ? -9.589 -0.960 -16.091 1.00 93.50 98 ASP A C 1
ATOM 748 O O . ASP A 1 98 ? -9.097 -1.422 -17.122 1.00 93.50 98 ASP A O 1
ATOM 752 N N . GLN A 1 99 ? -8.812 -0.577 -15.073 1.00 96.44 99 GLN A N 1
ATOM 753 C CA . GLN A 1 99 ? -7.361 -0.789 -15.025 1.00 96.44 99 GLN A CA 1
ATOM 754 C C . GLN A 1 99 ? -6.992 -2.004 -14.162 1.00 96.44 99 GLN A C 1
ATOM 756 O O . GLN A 1 99 ? -7.855 -2.712 -13.655 1.00 96.44 99 GLN A O 1
ATOM 761 N N . ALA A 1 100 ? -5.693 -2.285 -14.017 1.00 95.50 100 ALA A N 1
ATOM 762 C CA . ALA A 1 100 ? -5.198 -3.503 -13.369 1.00 95.50 100 ALA A CA 1
ATOM 763 C C . ALA A 1 100 ? -5.487 -3.598 -11.855 1.00 95.50 100 ALA A C 1
ATOM 765 O O . ALA A 1 100 ? -5.531 -4.702 -11.310 1.00 95.50 100 ALA A O 1
ATOM 766 N N . LEU A 1 101 ? -5.652 -2.465 -11.164 1.00 96.31 101 LEU A N 1
ATOM 767 C CA . LEU A 1 101 ? -5.886 -2.386 -9.717 1.00 96.31 101 LEU A CA 1
ATOM 768 C C . LEU A 1 101 ? -6.980 -1.354 -9.393 1.00 96.31 101 LEU A C 1
ATOM 770 O O . LEU A 1 101 ? -6.706 -0.405 -8.645 1.00 96.31 101 LEU A O 1
ATOM 774 N N . PRO A 1 102 ? -8.200 -1.512 -9.939 1.00 95.69 102 PRO A N 1
ATOM 775 C CA . PRO A 1 102 ? -9.248 -0.513 -9.789 1.00 95.69 102 PRO A CA 1
ATOM 776 C C . PRO A 1 102 ? -9.509 -0.260 -8.301 1.00 95.69 102 PRO A C 1
ATOM 778 O O . PRO A 1 102 ? -9.486 -1.183 -7.484 1.00 95.69 102 PRO A O 1
ATOM 781 N N . PHE A 1 103 ? -9.674 1.007 -7.931 1.00 95.69 103 PHE A N 1
ATOM 782 C CA . PHE A 1 103 ? -9.944 1.396 -6.551 1.00 95.69 103 PHE A CA 1
ATOM 783 C C . PHE A 1 103 ? -11.444 1.619 -6.354 1.00 95.69 103 PHE A C 1
ATOM 785 O O . PHE A 1 103 ? -12.034 2.481 -7.007 1.00 95.69 103 PHE A O 1
ATOM 792 N N . ASP A 1 104 ? -12.047 0.851 -5.448 1.00 94.50 104 ASP A N 1
ATOM 793 C CA . ASP A 1 104 ? -13.441 1.023 -5.048 1.00 94.50 104 ASP A CA 1
ATOM 794 C C . ASP A 1 104 ? -13.573 2.215 -4.088 1.00 94.50 104 ASP A C 1
ATOM 796 O O . ASP A 1 104 ? -13.355 2.119 -2.878 1.00 94.50 104 ASP A O 1
ATOM 800 N N . TRP A 1 105 ?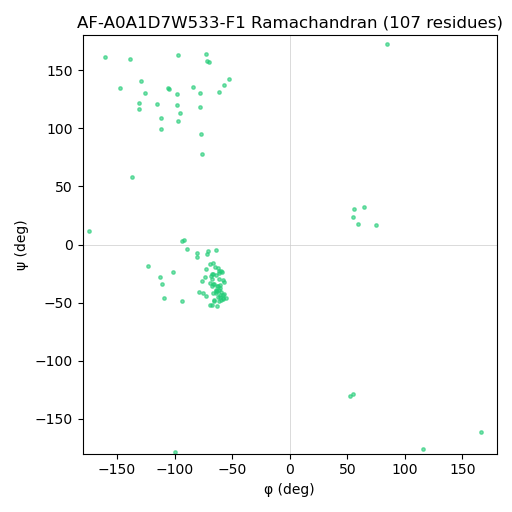 -13.905 3.370 -4.662 1.00 93.56 105 TRP A N 1
ATOM 801 C CA . TRP A 1 105 ? -14.137 4.596 -3.907 1.00 93.56 105 TRP A CA 1
ATOM 802 C C . TRP A 1 105 ? -15.453 4.582 -3.126 1.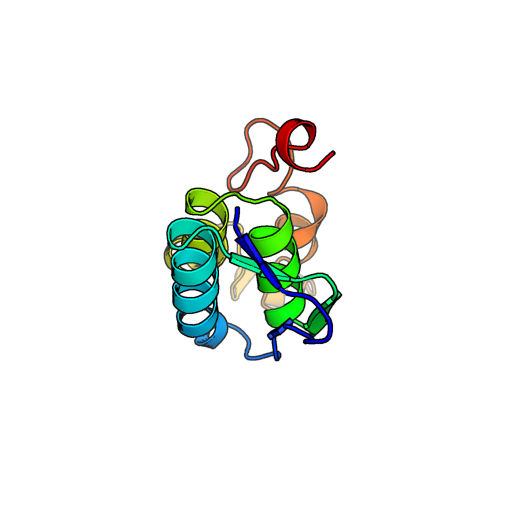00 93.56 105 TRP A C 1
ATOM 804 O O . TRP A 1 105 ? -15.577 5.350 -2.176 1.00 93.56 105 TRP A O 1
ATOM 814 N N . GLU A 1 106 ? -16.427 3.746 -3.490 1.00 93.00 106 GLU A N 1
ATOM 815 C CA . GLU A 1 106 ? -17.696 3.662 -2.760 1.00 93.00 106 GLU A CA 1
ATOM 816 C C . GLU A 1 106 ? -17.490 2.971 -1.413 1.00 93.00 106 GLU A C 1
ATOM 818 O O . GLU A 1 106 ? -17.940 3.483 -0.394 1.00 93.00 106 GLU A O 1
ATOM 823 N N . THR A 1 107 ? -16.733 1.869 -1.387 1.00 89.56 107 THR A N 1
ATOM 824 C CA . THR A 1 107 ? -16.390 1.149 -0.145 1.00 89.56 107 THR A CA 1
ATOM 825 C C . THR A 1 107 ? -15.454 1.948 0.777 1.00 89.56 107 THR A C 1
ATOM 827 O O . THR A 1 107 ? -15.443 1.738 1.995 1.00 89.56 107 THR A O 1
ATOM 830 N N . PHE A 1 108 ? -14.637 2.841 0.209 1.00 89.62 108 PHE A N 1
ATOM 831 C CA . PHE A 1 108 ? -13.678 3.650 0.965 1.00 89.62 108 PHE A CA 1
ATOM 832 C C . PHE A 1 108 ? -14.315 4.822 1.735 1.00 89.62 108 PHE A C 1
ATOM 834 O O . PHE A 1 108 ? -13.787 5.195 2.785 1.00 89.62 108 PHE A O 1
ATOM 841 N N . ASN A 1 109 ? -15.402 5.407 1.216 1.00 65.50 109 ASN A N 1
ATOM 842 C CA . ASN A 1 109 ? -16.100 6.552 1.825 1.00 65.50 109 ASN A CA 1
ATOM 843 C C . ASN A 1 109 ? -17.029 6.140 2.978 1.00 65.50 109 ASN A C 1
ATOM 845 O O . ASN A 1 109 ? -17.223 6.986 3.882 1.00 65.50 109 ASN A O 1
#

Solvent-accessible surface area (backbone atoms only — not comparable to full-atom values): 6000 Å² total; per-residue (Å²): 110,54,78,41,71,101,48,75,48,75,32,67,56,52,59,78,62,32,38,60,54,18,55,50,41,29,48,38,52,73,71,25,55,40,59,79,36,73,43,45,38,70,45,8,31,56,43,37,53,26,48,65,39,71,35,48,64,58,26,39,39,66,46,70,55,45,73,72,41,78,69,38,43,38,69,76,36,35,79,70,73,56,40,57,47,30,56,64,43,65,74,70,45,27,43,37,86,96,41,92,51,52,62,61,63,76,77,51,107

Foldseek 3Di:
DDEDEPDEAEFEDDVLVCLVVLVVLLVCLVVVYDYPHYYYDHSRNVLSVCSLLSDNVLSNCLRPPCCPPPQQADDVCVVVVCDRGVCCCSPPNQCDPPHVRDRDPVSND

Sequence (109 aa):
MTRISDTALIFEGGGMRASLTSAVAVSLLKAGLDFDWVAGISAGASNAVNYLSRDAWRARQSFVDFAADEQFGGWRYFARGQGMFNAEYIYQRAGAPDQALPFDWETFN

Secondary structure (DSSP, 8-state):
-EEEEEEEEEE---GGGHHHHHHHHHHHHHTTEEEEEEEE-THHHHHHHHHHTT-HHHHHHHHHTGGGSTTSB-HHHHTTTSTTBTHHIIIIITTSTTSSS---HHHH-

Organism: Brevibacterium aurantiacum (NCBI:txid273384)

Mean predicted aligned error: 2.78 Å

Radius of gyration: 14.5 Å; Cα contacts (8 Å, |Δi|>4): 172; chains: 1; bounding box: 34×19×42 Å

InterPro domains:
  IPR002641 Patatin-like phospholipase domain [PF01734] (9-93)
  IPR002641 Patatin-like phospholipase domain [PS51635] (9-109)
  IPR016035 Acyl transferase/acyl hydrolase/lysophospholipase [SSF52151] (7-92)